Protein AF-A0A8W8M9C5-F1 (afdb_monomer_lite)

InterPro domains:
  IPR007188 Actin-related protein 2/3 complex subunit 2 [PF04045] (1-86)
  IPR007188 Actin-related protein 2/3 complex subunit 2 [PTHR12058] (1-102)
  IPR034666 Arp2/3 complex subunit 2/4 [G3DSA:3.30.1460.20] (1-103)
  IPR034666 Arp2/3 complex subunit 2/4 [SSF69645] (1-86)

Secondary structure (DSSP, 8-state):
-EEEESSPPGGGTTTT----TT-EEEE----HHHHSTTTHHHHHHHHHHHHHHHHHHHHHHHHHHHHHHHHHHHHHHHHHHHTSPP------B-TTSPBP---

pLDDT: mean 90.78, std 13.0, range [47.25, 98.75]

Sequence (103 aa):
VLFSHRDPPQELANTGARVGDNIGYITFVLFPRHTSKAARENTINLIHTLRDYLHYHIKCSKAYIHSRMRAKTSDFLKVLNRARPEVKDKEKKTISGKTFRQQ

Radius of gyration: 31.98 Å; chains: 1; bounding box: 60×45×84 Å

Organism: Magallana gigas (NCBI:txid29159)

Foldseek 3Di:
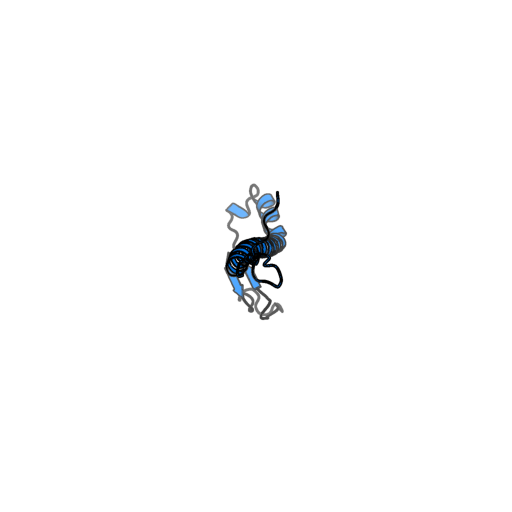DDKDAQDDDPVCPPVPDGGDRPDMDDDDDDDCVCCPPVNNVVSCVCVVCVVVVVVVVVVVVVVVVVVVVVVVVVVVVVVVVVPDDPPPPPQPADPVRDGDDDD

Structure (mmCIF, N/CA/C/O backbone):
data_AF-A0A8W8M9C5-F1
#
_entry.id   AF-A0A8W8M9C5-F1
#
loop_
_atom_site.group_PDB
_atom_site.id
_atom_site.type_symbol
_atom_site.label_atom_id
_atom_site.label_alt_id
_atom_site.label_comp_id
_atom_site.label_asym_id
_atom_site.label_entity_id
_atom_site.label_seq_id
_atom_site.pdbx_PDB_ins_code
_atom_site.Cartn_x
_atom_site.Cartn_y
_atom_site.Cartn_z
_atom_site.occupancy
_atom_site.B_iso_or_equiv
_atom_site.auth_seq_id
_atom_site.auth_comp_id
_atom_site.auth_asym_id
_atom_site.auth_atom_id
_atom_site.pdbx_PDB_model_num
ATOM 1 N N . VAL A 1 1 ? -0.970 1.542 -14.495 1.00 91.25 1 VAL A N 1
ATOM 2 C CA . VAL A 1 1 ? -0.561 0.563 -13.462 1.00 91.25 1 VAL A CA 1
ATOM 3 C C . VAL A 1 1 ? -1.532 -0.590 -13.546 1.00 91.25 1 VAL A C 1
ATOM 5 O O . VAL A 1 1 ? -2.720 -0.324 -13.667 1.00 91.25 1 VAL A O 1
A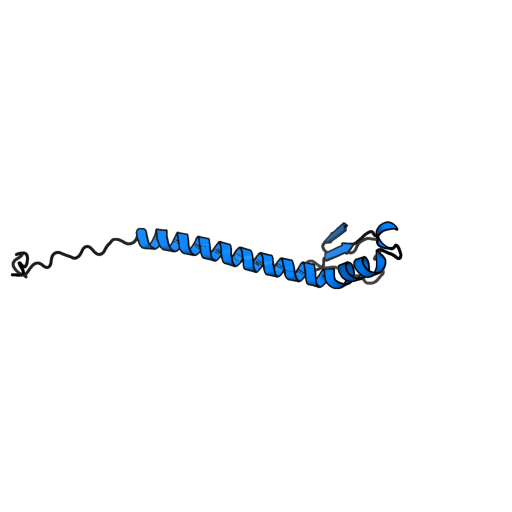TOM 8 N N . LEU A 1 2 ? -1.038 -1.822 -13.554 1.00 96.56 2 LEU A N 1
ATOM 9 C CA . LEU A 1 2 ? -1.847 -3.040 -13.586 1.00 96.56 2 LEU A CA 1
ATOM 10 C C . LEU A 1 2 ? -1.661 -3.782 -12.262 1.00 96.56 2 LEU A C 1
ATOM 12 O O . LEU A 1 2 ? -0.601 -3.676 -11.642 1.00 96.56 2 LEU A O 1
ATOM 16 N N . PHE A 1 3 ? -2.681 -4.517 -11.834 1.00 96.44 3 PHE A N 1
ATOM 17 C CA . PHE A 1 3 ? -2.637 -5.328 -10.625 1.00 96.44 3 PHE A CA 1
ATOM 18 C C . PHE A 1 3 ? -3.164 -6.727 -10.929 1.00 96.44 3 PHE A C 1
ATOM 20 O O . PHE A 1 3 ? -4.227 -6.858 -11.532 1.00 96.44 3 PHE A O 1
ATOM 27 N N . SER A 1 4 ? -2.427 -7.745 -10.493 1.00 95.00 4 SER A N 1
ATOM 28 C CA . SER A 1 4 ? -2.863 -9.138 -10.502 1.00 95.00 4 SER A CA 1
ATOM 29 C C . SER A 1 4 ? -2.822 -9.683 -9.082 1.00 95.00 4 SER A C 1
ATOM 31 O O . SER A 1 4 ? -1.840 -9.497 -8.358 1.00 95.00 4 SER A O 1
ATOM 33 N N . HIS A 1 5 ? -3.901 -10.335 -8.670 1.00 95.19 5 HIS A N 1
ATOM 34 C CA . HIS A 1 5 ? -3.997 -10.969 -7.365 1.00 95.19 5 HIS A CA 1
ATOM 35 C C . HIS A 1 5 ? -3.731 -12.463 -7.509 1.00 95.19 5 HIS A C 1
ATOM 37 O O . HIS A 1 5 ? -4.273 -13.085 -8.417 1.00 95.19 5 HIS A O 1
ATOM 43 N N . ARG A 1 6 ? -2.966 -13.033 -6.571 1.00 92.88 6 ARG A N 1
ATOM 44 C CA . ARG A 1 6 ? -2.600 -14.456 -6.471 1.00 92.88 6 ARG A CA 1
ATOM 45 C C . ARG A 1 6 ? -1.663 -14.952 -7.553 1.00 92.88 6 ARG A C 1
ATOM 47 O O . ARG A 1 6 ? -0.609 -15.484 -7.218 1.00 92.88 6 ARG A O 1
ATOM 54 N N . ASP A 1 7 ? -2.033 -14.740 -8.805 1.00 93.88 7 ASP A N 1
ATOM 55 C CA . ASP A 1 7 ? -1.322 -15.254 -9.962 1.00 93.88 7 ASP A CA 1
ATOM 56 C C . ASP A 1 7 ? -0.396 -14.184 -10.556 1.00 93.88 7 ASP A C 1
ATOM 58 O O . ASP A 1 7 ? -0.771 -13.003 -10.643 1.00 93.88 7 ASP A O 1
ATOM 62 N N . PRO A 1 8 ? 0.828 -14.556 -10.963 1.00 95.44 8 PRO A N 1
ATOM 63 C CA . PRO A 1 8 ? 1.719 -13.650 -11.661 1.00 95.44 8 PRO A CA 1
ATOM 64 C C . PRO A 1 8 ? 1.168 -13.290 -13.049 1.00 95.44 8 PRO A C 1
ATOM 66 O O . PRO A 1 8 ? 0.462 -14.087 -13.668 1.00 95.44 8 PRO A O 1
ATOM 69 N N . PRO A 1 9 ? 1.524 -12.107 -13.576 1.00 95.56 9 PRO A N 1
ATOM 70 C CA . PRO A 1 9 ? 1.254 -11.770 -14.968 1.00 95.56 9 PRO A CA 1
ATOM 71 C C . PRO A 1 9 ? 1.972 -12.752 -15.912 1.00 95.56 9 PRO A C 1
ATOM 73 O O . PRO A 1 9 ? 3.011 -13.321 -15.562 1.00 95.56 9 PRO A O 1
ATOM 76 N N . GLN A 1 10 ? 1.418 -12.956 -17.109 1.00 94.25 10 GLN A N 1
ATOM 77 C CA . GLN A 1 10 ? 1.865 -13.990 -18.052 1.00 94.25 10 GLN A CA 1
ATOM 78 C C . GLN A 1 10 ? 3.329 -13.814 -18.481 1.00 94.25 10 GLN A C 1
ATOM 80 O O . GLN A 1 10 ? 4.022 -14.792 -18.746 1.00 94.25 10 GLN A O 1
ATOM 85 N N . GLU A 1 11 ? 3.828 -12.582 -18.478 1.00 95.38 11 GLU A N 1
ATOM 86 C CA . GLU A 1 11 ? 5.221 -12.231 -18.752 1.00 95.38 11 GLU A CA 1
ATOM 87 C C . GLU A 1 11 ? 6.209 -12.855 -17.751 1.00 95.38 11 GLU A C 1
ATOM 89 O O . GLU A 1 11 ? 7.390 -12.989 -18.059 1.00 95.38 11 GLU A O 1
ATOM 94 N N . LEU A 1 12 ? 5.743 -13.253 -16.561 1.00 95.31 12 LEU A N 1
ATOM 95 C CA . LEU A 1 12 ? 6.534 -13.949 -15.542 1.00 95.31 12 LEU A CA 1
ATOM 96 C C . LEU A 1 12 ? 6.287 -15.467 -15.526 1.00 95.31 12 LEU A C 1
ATOM 98 O O . LEU A 1 12 ? 6.750 -16.155 -14.608 1.00 95.31 12 LEU A O 1
ATOM 102 N N . ALA A 1 13 ? 5.582 -16.016 -16.519 1.00 90.56 13 ALA A N 1
ATOM 103 C CA . ALA A 1 13 ? 5.376 -17.455 -16.632 1.00 90.56 13 ALA A CA 1
ATOM 104 C C . ALA A 1 13 ? 6.717 -18.203 -16.720 1.00 90.56 13 ALA A C 1
ATOM 106 O O . ALA A 1 13 ? 7.677 -17.734 -17.326 1.00 90.56 13 ALA A O 1
ATOM 107 N N . ASN A 1 14 ? 6.781 -19.387 -16.105 1.00 92.62 14 ASN A N 1
ATOM 108 C CA . ASN A 1 14 ? 7.965 -20.259 -16.088 1.00 92.62 14 ASN A CA 1
ATOM 109 C C . ASN A 1 14 ? 9.226 -19.667 -15.419 1.00 92.62 14 ASN A C 1
ATOM 111 O O . ASN A 1 14 ? 10.299 -20.252 -15.520 1.00 92.62 14 ASN A O 1
ATOM 115 N N . THR A 1 15 ? 9.115 -18.549 -14.693 1.00 95.31 15 THR A N 1
ATOM 116 C CA . THR A 1 15 ? 10.247 -17.939 -13.959 1.00 95.31 15 THR A CA 1
ATOM 117 C C . THR A 1 15 ? 10.396 -18.442 -12.517 1.00 95.31 15 THR A C 1
ATOM 119 O O . THR A 1 15 ? 11.311 -18.034 -11.806 1.00 95.31 15 THR A O 1
ATOM 122 N N . GLY A 1 16 ? 9.480 -19.301 -12.052 1.00 93.56 16 GLY A N 1
ATOM 123 C CA . GLY A 1 16 ? 9.364 -19.665 -10.634 1.00 93.56 16 GLY A CA 1
ATOM 124 C C . GLY A 1 16 ? 8.676 -18.591 -9.779 1.00 93.56 16 GLY A C 1
ATOM 125 O O . GLY A 1 16 ? 8.830 -18.576 -8.557 1.00 93.56 16 GLY A O 1
ATOM 126 N N . ALA A 1 17 ? 7.929 -17.677 -10.410 1.00 95.31 17 ALA A N 1
ATOM 127 C CA . ALA A 1 17 ? 7.121 -16.672 -9.730 1.00 95.31 17 ALA A CA 1
ATOM 128 C C . ALA A 1 17 ? 6.134 -17.319 -8.738 1.00 95.31 17 ALA A C 1
ATOM 130 O O . ALA A 1 17 ? 5.472 -18.309 -9.044 1.00 95.31 17 ALA A O 1
ATOM 131 N N . ARG A 1 18 ? 6.061 -16.761 -7.524 1.00 95.12 18 ARG A N 1
ATOM 132 C CA . ARG A 1 18 ? 5.252 -17.311 -6.431 1.00 95.12 18 ARG A CA 1
ATOM 133 C C . ARG A 1 18 ? 3.761 -17.065 -6.657 1.00 95.12 18 ARG A C 1
ATOM 135 O O . ARG A 1 18 ? 3.355 -15.954 -6.968 1.00 95.12 18 ARG A O 1
ATOM 142 N N . VAL A 1 19 ? 2.951 -18.075 -6.371 1.00 95.25 19 VAL A N 1
ATOM 143 C CA . VAL A 1 19 ? 1.485 -17.985 -6.386 1.00 95.25 19 VAL A CA 1
ATOM 144 C C . VAL A 1 19 ? 0.956 -18.101 -4.958 1.00 95.25 19 VAL A C 1
ATOM 146 O O . VAL A 1 19 ? 1.511 -18.851 -4.153 1.00 95.25 19 VAL A O 1
ATOM 149 N N . GLY A 1 20 ? -0.103 -17.361 -4.623 1.00 94.94 20 GLY A N 1
ATOM 150 C CA . GLY A 1 20 ? -0.815 -17.560 -3.357 1.00 94.94 20 GLY A CA 1
ATOM 151 C C . GLY A 1 20 ? -1.768 -16.436 -2.961 1.00 94.94 20 GLY A C 1
ATOM 152 O O . GLY A 1 20 ? -1.633 -15.300 -3.404 1.00 94.94 20 GLY A O 1
ATOM 153 N N . ASP A 1 21 ? -2.698 -16.734 -2.052 1.00 95.75 21 ASP A N 1
ATOM 154 C CA . ASP A 1 21 ? -3.783 -15.819 -1.653 1.00 95.75 21 ASP A CA 1
ATOM 155 C C . ASP A 1 21 ? -3.312 -14.500 -1.025 1.00 95.75 21 ASP A C 1
ATOM 157 O O . ASP A 1 21 ? -4.025 -13.505 -1.061 1.00 95.75 21 ASP A O 1
ATOM 161 N N . ASN A 1 22 ? -2.098 -14.466 -0.477 1.00 95.19 22 ASN A N 1
ATOM 162 C CA . ASN A 1 22 ? -1.512 -13.277 0.150 1.00 95.19 22 ASN A CA 1
ATOM 163 C C . ASN A 1 22 ? -0.454 -12.597 -0.731 1.00 95.19 22 ASN A C 1
ATOM 165 O O . ASN A 1 22 ? 0.336 -11.786 -0.244 1.00 95.19 22 ASN A O 1
ATOM 169 N N . ILE A 1 23 ? -0.415 -12.945 -2.019 1.00 95.62 23 ILE A N 1
ATOM 170 C CA . ILE A 1 23 ? 0.519 -12.398 -2.999 1.00 95.62 23 ILE A CA 1
ATOM 171 C C . ILE A 1 23 ? -0.252 -11.512 -3.983 1.00 95.62 23 ILE A C 1
ATOM 173 O O . ILE A 1 23 ? -1.362 -11.819 -4.423 1.00 95.62 23 ILE A O 1
ATOM 177 N N . GLY A 1 24 ? 0.341 -10.366 -4.306 1.00 95.81 24 GLY A N 1
ATOM 178 C CA . GLY A 1 24 ? -0.169 -9.437 -5.302 1.00 95.81 24 GLY A CA 1
ATOM 179 C C . GLY A 1 24 ? 0.974 -8.897 -6.147 1.00 95.81 24 GLY A C 1
ATOM 180 O O . GLY A 1 24 ? 2.020 -8.519 -5.618 1.00 95.81 24 GLY A O 1
ATOM 181 N N . TYR A 1 25 ? 0.759 -8.857 -7.455 1.00 97.00 25 TYR A N 1
ATOM 182 C CA . TYR A 1 25 ? 1.689 -8.336 -8.444 1.00 97.00 25 TYR A CA 1
ATOM 183 C C . TYR A 1 25 ? 1.212 -6.965 -8.911 1.00 97.00 25 TYR A C 1
ATOM 185 O O . TYR A 1 25 ? 0.065 -6.815 -9.328 1.00 97.00 25 TYR A O 1
ATOM 193 N N . ILE A 1 26 ? 2.087 -5.960 -8.847 1.00 96.88 26 ILE A N 1
ATOM 194 C CA . ILE A 1 26 ? 1.807 -4.607 -9.337 1.00 96.88 26 ILE A CA 1
ATOM 195 C C . ILE A 1 26 ? 2.778 -4.301 -10.476 1.00 96.88 26 ILE A C 1
ATOM 197 O O . ILE A 1 26 ? 3.990 -4.280 -10.268 1.00 96.88 26 ILE A O 1
ATOM 201 N N . THR A 1 27 ? 2.244 -4.016 -11.663 1.00 97.38 27 THR A N 1
ATOM 202 C CA . THR A 1 27 ? 3.034 -3.756 -12.873 1.00 97.38 27 THR A CA 1
ATOM 203 C C . THR A 1 27 ? 2.917 -2.292 -13.288 1.00 97.38 27 THR A C 1
ATOM 205 O O . THR A 1 27 ? 1.822 -1.767 -13.528 1.00 97.38 27 THR A O 1
ATOM 208 N N . PHE A 1 28 ? 4.060 -1.616 -13.409 1.00 97.19 28 PHE A N 1
ATOM 209 C CA . PHE A 1 28 ? 4.150 -0.258 -13.943 1.00 97.19 28 PHE A CA 1
ATOM 210 C C . PHE A 1 28 ? 4.613 -0.301 -15.391 1.00 97.19 28 PHE A C 1
ATOM 212 O O . PHE A 1 28 ? 5.663 -0.853 -15.698 1.00 97.19 28 PHE A O 1
ATOM 219 N N . VAL A 1 29 ? 3.845 0.338 -16.270 1.00 97.12 29 VAL A N 1
ATOM 220 C CA . VAL A 1 29 ? 4.241 0.562 -17.661 1.00 97.12 29 VAL A CA 1
ATOM 221 C C . VAL A 1 29 ? 4.822 1.968 -17.747 1.00 97.12 29 VAL A C 1
ATOM 223 O O . VAL A 1 29 ? 4.106 2.956 -17.561 1.00 97.12 29 VAL A O 1
ATOM 226 N N . LEU A 1 30 ? 6.133 2.062 -17.970 1.00 97.44 30 LEU A N 1
ATOM 227 C CA . LEU A 1 30 ? 6.830 3.335 -18.119 1.00 97.44 30 LEU A CA 1
ATOM 228 C C . LEU A 1 30 ? 6.959 3.697 -19.598 1.00 97.44 30 LEU A C 1
ATOM 230 O O . LEU A 1 30 ? 7.330 2.870 -20.422 1.00 97.44 30 LEU A O 1
ATOM 234 N N . PHE A 1 31 ? 6.681 4.956 -19.922 1.00 97.81 31 PHE A N 1
ATOM 235 C CA . PHE A 1 31 ? 6.832 5.514 -21.261 1.00 97.81 31 PHE A CA 1
ATOM 236 C C . PHE A 1 31 ? 8.114 6.355 -21.341 1.00 97.81 31 PHE A C 1
ATOM 238 O O . PHE A 1 31 ? 8.625 6.762 -20.294 1.00 97.81 31 PHE A O 1
ATOM 245 N N . PRO A 1 32 ? 8.595 6.718 -22.548 1.00 98.06 32 PRO A N 1
ATOM 246 C CA . PRO A 1 32 ? 9.802 7.536 -22.718 1.00 98.06 32 PRO A CA 1
ATOM 247 C C . PRO A 1 32 ? 9.810 8.838 -21.903 1.00 98.06 32 PRO A C 1
ATOM 249 O O . PRO A 1 32 ? 10.854 9.274 -21.426 1.00 98.06 32 PRO A O 1
ATOM 252 N N . ARG A 1 33 ? 8.635 9.434 -21.660 1.00 97.44 33 ARG A N 1
ATOM 253 C CA . ARG A 1 33 ? 8.497 10.621 -20.800 1.00 97.44 33 ARG A CA 1
ATOM 254 C C . ARG A 1 33 ? 8.944 10.373 -19.346 1.00 97.44 33 ARG A C 1
ATOM 256 O O . ARG A 1 33 ? 9.459 11.288 -18.716 1.00 97.44 33 ARG A O 1
ATOM 263 N N . HIS A 1 34 ? 8.799 9.147 -18.837 1.00 97.69 34 HIS A N 1
ATOM 264 C CA . HIS A 1 34 ? 9.204 8.742 -17.483 1.00 97.69 34 HIS A CA 1
ATOM 265 C C . HIS A 1 34 ? 10.681 8.318 -17.418 1.00 97.69 34 HIS A C 1
ATOM 267 O O . HIS A 1 34 ? 11.329 8.483 -16.391 1.00 97.69 34 HIS A O 1
ATOM 273 N N . THR A 1 35 ? 11.233 7.784 -18.511 1.00 97.31 35 THR A N 1
ATOM 274 C CA . THR A 1 35 ? 12.616 7.270 -18.561 1.00 97.31 35 THR A CA 1
ATOM 275 C C . THR A 1 35 ? 13.620 8.251 -19.173 1.00 97.31 35 THR A C 1
ATOM 277 O O . THR A 1 35 ? 14.817 7.962 -19.218 1.00 97.31 35 THR A O 1
ATOM 280 N N . SER A 1 36 ? 13.157 9.423 -19.624 1.00 97.75 36 SER A N 1
ATOM 281 C CA . SER A 1 36 ? 14.011 10.507 -20.122 1.00 97.75 36 SER A CA 1
ATOM 282 C C . SER A 1 36 ? 15.071 10.913 -19.092 1.00 97.75 36 SER A C 1
ATOM 284 O O . SER A 1 36 ? 14.825 10.866 -17.887 1.00 97.75 36 SER A O 1
ATOM 286 N N . LYS A 1 37 ? 16.246 11.374 -19.547 1.00 97.19 37 LYS A N 1
ATOM 287 C CA . LYS A 1 37 ? 17.346 11.787 -18.650 1.00 97.19 37 LYS A CA 1
ATOM 288 C C . LYS A 1 37 ? 16.906 12.815 -17.598 1.00 97.19 37 LYS A C 1
ATOM 290 O O . LYS A 1 37 ? 17.392 12.759 -16.477 1.00 97.19 37 LYS A O 1
ATOM 295 N N . ALA A 1 38 ? 15.971 13.700 -17.949 1.00 97.50 38 ALA A N 1
ATOM 296 C CA . ALA A 1 38 ? 15.435 14.712 -17.042 1.00 97.50 38 ALA A CA 1
ATOM 297 C C . ALA A 1 38 ? 14.524 14.127 -15.943 1.00 97.50 38 ALA A C 1
ATOM 299 O O . ALA A 1 38 ? 14.541 14.613 -14.818 1.00 97.50 38 ALA A O 1
ATOM 300 N N . ALA A 1 39 ? 13.739 13.087 -16.247 1.00 96.94 39 ALA A N 1
ATOM 301 C CA . ALA A 1 39 ? 12.761 12.506 -15.320 1.00 96.94 39 ALA A CA 1
ATOM 302 C C . ALA A 1 39 ? 13.250 11.230 -14.610 1.00 96.94 39 ALA A C 1
ATOM 304 O O . ALA A 1 39 ? 12.601 10.762 -13.670 1.00 96.94 39 ALA A O 1
ATOM 305 N N . ARG A 1 40 ? 14.370 10.653 -15.061 1.00 97.31 40 ARG A N 1
ATOM 306 C CA . ARG A 1 40 ? 14.851 9.332 -14.640 1.00 97.31 40 ARG A CA 1
ATOM 307 C C . ARG A 1 40 ? 15.090 9.237 -13.136 1.00 97.31 40 ARG A C 1
ATOM 309 O O . ARG A 1 40 ? 14.546 8.333 -12.514 1.00 97.31 40 ARG A O 1
ATOM 316 N N . GLU A 1 41 ? 15.843 10.172 -12.557 1.00 98.12 41 GLU A N 1
ATOM 317 C CA . GLU A 1 41 ? 16.184 10.137 -11.124 1.00 98.12 41 GLU A CA 1
ATOM 318 C C . GLU A 1 41 ? 14.928 10.217 -10.247 1.00 98.12 41 GLU A C 1
ATOM 320 O O . GLU A 1 41 ? 14.736 9.412 -9.338 1.00 98.12 41 GLU A O 1
ATOM 325 N N . ASN A 1 42 ? 14.004 11.121 -10.582 1.00 97.69 42 ASN A N 1
ATOM 326 C CA . ASN A 1 42 ? 12.729 11.233 -9.877 1.00 97.69 42 ASN A CA 1
ATOM 327 C C . ASN A 1 42 ? 11.889 9.950 -10.001 1.00 97.69 42 ASN A C 1
ATOM 329 O O . ASN A 1 42 ? 11.330 9.463 -9.022 1.00 97.69 42 ASN A O 1
ATOM 333 N N . THR A 1 43 ? 11.827 9.371 -11.199 1.00 98.19 43 THR A N 1
ATOM 334 C CA . THR A 1 43 ? 11.063 8.142 -11.444 1.00 98.19 43 THR A CA 1
ATOM 335 C C . THR A 1 43 ? 11.631 6.962 -10.656 1.00 98.19 43 THR A C 1
ATOM 337 O O . THR A 1 43 ? 10.866 6.218 -10.044 1.00 98.19 43 THR A O 1
ATOM 340 N N . ILE A 1 44 ? 12.959 6.816 -10.600 1.00 97.94 44 ILE A N 1
ATOM 341 C CA . ILE A 1 44 ? 13.627 5.801 -9.773 1.00 97.94 44 ILE A CA 1
ATOM 342 C C . ILE A 1 44 ? 13.297 6.022 -8.294 1.00 97.94 44 ILE A C 1
ATOM 344 O O . ILE A 1 44 ? 12.934 5.070 -7.599 1.00 97.94 44 ILE A O 1
ATOM 348 N N . ASN A 1 45 ? 13.352 7.271 -7.819 1.00 97.44 45 ASN A N 1
ATOM 349 C CA . ASN A 1 45 ? 13.047 7.612 -6.429 1.00 97.44 45 ASN A CA 1
ATOM 350 C C . ASN A 1 45 ? 11.625 7.205 -6.010 1.00 97.44 45 ASN A C 1
ATOM 352 O O . ASN A 1 45 ? 11.416 6.642 -4.935 1.00 97.44 45 ASN A O 1
ATOM 356 N N . LEU A 1 46 ? 10.649 7.422 -6.887 1.00 97.50 46 LEU A N 1
ATOM 357 C CA . LEU A 1 46 ? 9.259 7.055 -6.624 1.00 97.50 46 LEU A CA 1
ATOM 358 C C . LEU A 1 46 ? 9.017 5.541 -6.724 1.00 97.50 46 LEU A C 1
ATOM 360 O O . LEU A 1 46 ? 8.284 4.979 -5.914 1.00 97.50 46 LEU A O 1
ATOM 364 N N . ILE A 1 47 ? 9.629 4.860 -7.696 1.00 97.44 47 ILE A N 1
ATOM 365 C CA . ILE A 1 47 ? 9.388 3.426 -7.916 1.00 97.44 47 ILE A CA 1
ATOM 366 C C . ILE A 1 47 ? 10.032 2.569 -6.825 1.00 97.44 47 ILE A C 1
ATOM 368 O O . ILE A 1 47 ? 9.390 1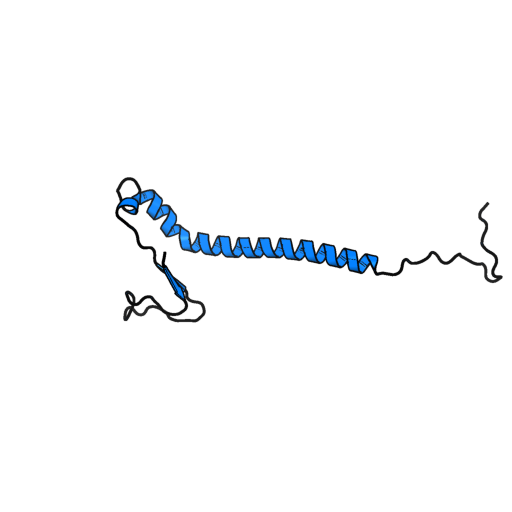.632 -6.348 1.00 97.44 47 ILE A O 1
ATOM 372 N N . HIS A 1 48 ? 11.261 2.873 -6.394 1.00 96.44 48 HIS A N 1
ATOM 373 C CA . HIS A 1 48 ? 11.941 2.026 -5.405 1.00 96.44 48 HIS A CA 1
ATOM 374 C C . HIS A 1 48 ? 11.291 2.097 -4.013 1.00 96.44 48 HIS A C 1
ATOM 376 O O . HIS A 1 48 ? 11.332 1.121 -3.269 1.00 96.44 48 HIS A O 1
ATOM 382 N N . THR A 1 49 ? 10.644 3.218 -3.675 1.00 97.50 49 THR A N 1
ATOM 383 C CA . THR A 1 49 ? 9.944 3.408 -2.391 1.00 97.50 49 THR A CA 1
ATOM 384 C C . THR A 1 49 ? 8.504 2.900 -2.396 1.00 97.50 49 THR A C 1
ATOM 386 O O . THR A 1 49 ? 7.879 2.806 -1.339 1.00 97.50 49 THR A O 1
ATOM 389 N N . LEU A 1 50 ? 7.958 2.536 -3.560 1.00 97.62 50 LEU A N 1
ATOM 390 C CA . LEU A 1 50 ? 6.533 2.258 -3.728 1.00 97.62 50 LEU A CA 1
ATOM 391 C C . LEU A 1 50 ? 5.999 1.185 -2.772 1.00 97.62 50 LEU A C 1
ATOM 393 O O . LEU A 1 50 ? 4.905 1.334 -2.228 1.00 97.62 50 LEU A O 1
ATOM 397 N N . ARG A 1 51 ? 6.738 0.086 -2.586 1.00 97.25 51 ARG A N 1
ATOM 398 C CA . ARG A 1 51 ? 6.297 -1.022 -1.725 1.00 97.25 51 ARG A CA 1
ATOM 399 C C . ARG A 1 51 ? 6.057 -0.535 -0.300 1.00 97.25 51 ARG A C 1
ATOM 401 O O . ARG A 1 51 ? 5.019 -0.827 0.297 1.00 97.25 51 ARG A O 1
ATOM 408 N N . ASP A 1 52 ? 7.014 0.212 0.229 1.00 98.06 52 ASP A N 1
ATOM 409 C CA . ASP A 1 52 ? 6.948 0.712 1.593 1.00 98.06 52 ASP A CA 1
ATOM 410 C C . ASP A 1 52 ? 5.933 1.848 1.700 1.00 98.06 52 ASP A C 1
ATOM 412 O O . ASP A 1 52 ? 5.178 1.881 2.668 1.00 98.06 52 ASP A O 1
ATOM 416 N N . TYR A 1 53 ? 5.807 2.684 0.666 1.00 98.31 53 TYR A N 1
ATOM 417 C CA . TYR A 1 53 ? 4.761 3.699 0.549 1.00 98.31 53 TYR A CA 1
ATOM 418 C C . TYR A 1 53 ? 3.350 3.092 0.618 1.00 98.31 53 TYR A C 1
ATOM 420 O O . TYR A 1 53 ? 2.529 3.506 1.441 1.00 98.31 53 TYR A O 1
ATOM 428 N N . LEU A 1 54 ? 3.067 2.056 -0.179 1.00 98.12 54 LEU A N 1
ATOM 429 C CA . LEU A 1 54 ? 1.773 1.368 -0.178 1.00 98.12 54 LEU A CA 1
ATOM 430 C C . LEU A 1 54 ? 1.481 0.747 1.194 1.00 98.12 54 LEU A C 1
ATOM 432 O O . LEU A 1 54 ? 0.413 0.946 1.776 1.00 98.12 54 LEU A O 1
ATOM 436 N N . HIS A 1 55 ? 2.449 0.018 1.746 1.00 98.06 55 HIS A N 1
ATOM 437 C CA . HIS A 1 55 ? 2.307 -0.614 3.052 1.00 98.06 55 HIS A CA 1
ATOM 438 C C . HIS A 1 55 ? 2.207 0.385 4.207 1.00 98.06 55 HIS A C 1
ATOM 440 O O . HIS A 1 55 ? 1.589 0.060 5.226 1.00 98.06 55 HIS A O 1
ATOM 446 N N . TYR A 1 56 ? 2.831 1.553 4.091 1.00 98.69 56 TYR A N 1
ATOM 447 C CA . TYR A 1 56 ? 2.694 2.657 5.031 1.00 98.69 56 TYR A CA 1
ATOM 448 C C . TYR A 1 56 ? 1.266 3.199 4.988 1.00 98.69 56 TYR A C 1
ATOM 450 O O . TYR A 1 56 ? 0.585 3.200 6.014 1.00 98.69 56 TYR A O 1
ATOM 458 N N . HIS A 1 57 ? 0.757 3.528 3.799 1.00 98.62 57 HIS A N 1
ATOM 459 C CA . HIS A 1 57 ? -0.588 4.076 3.654 1.00 98.62 57 HIS A CA 1
ATOM 460 C C . HIS A 1 57 ? -1.688 3.102 4.092 1.00 98.62 57 HIS A C 1
ATOM 462 O O . HIS A 1 57 ? -2.616 3.528 4.774 1.00 98.62 57 HIS A O 1
ATOM 468 N N . ILE A 1 58 ? -1.550 1.793 3.846 1.00 98.38 58 ILE A N 1
ATOM 469 C CA . ILE A 1 58 ? -2.479 0.785 4.393 1.00 98.38 58 ILE A CA 1
ATOM 470 C C . ILE A 1 58 ? -2.510 0.841 5.930 1.00 98.38 58 ILE A C 1
ATOM 472 O O . ILE A 1 58 ? -3.579 0.780 6.543 1.00 98.38 58 ILE A O 1
ATOM 476 N N . LYS A 1 59 ? -1.349 0.973 6.586 1.00 98.62 59 LYS A N 1
ATOM 477 C CA . LYS A 1 59 ? -1.281 1.088 8.053 1.00 98.62 59 LYS A CA 1
ATOM 478 C C . LYS A 1 59 ? -1.891 2.402 8.543 1.00 98.62 59 LYS A C 1
ATOM 480 O O . LYS A 1 59 ? -2.650 2.374 9.511 1.00 98.62 59 LYS A O 1
ATOM 485 N N . CYS A 1 60 ? -1.630 3.517 7.865 1.00 98.62 60 CYS A N 1
ATOM 486 C CA . CYS A 1 60 ? -2.237 4.810 8.180 1.00 98.62 60 CYS A CA 1
ATOM 487 C C . CYS A 1 60 ? -3.763 4.775 8.043 1.00 98.62 60 CYS A C 1
ATOM 489 O O . CYS A 1 60 ? -4.459 5.242 8.943 1.00 98.62 60 CYS A O 1
ATOM 491 N N . SER A 1 61 ? -4.299 4.153 6.989 1.00 98.62 61 SER A N 1
ATOM 492 C CA . SER A 1 61 ? -5.744 3.961 6.825 1.00 98.62 61 SER A CA 1
ATOM 493 C C . SER A 1 61 ? -6.336 3.150 7.977 1.00 98.62 61 SER A C 1
ATOM 495 O O . SER A 1 61 ? -7.356 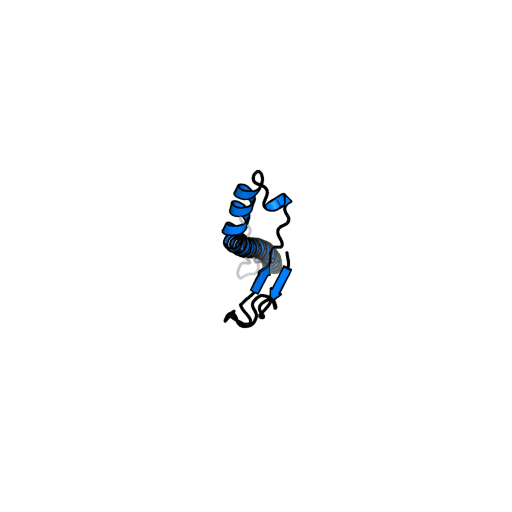3.551 8.530 1.00 98.62 61 SER A O 1
ATOM 497 N N . LYS A 1 62 ? -5.677 2.071 8.425 1.00 98.56 62 LYS A N 1
ATOM 498 C CA . LYS A 1 62 ? -6.120 1.327 9.621 1.00 98.56 62 LYS A CA 1
ATOM 499 C C . LYS A 1 62 ? -6.146 2.209 10.871 1.00 98.56 62 LYS A C 1
ATOM 501 O O . LYS A 1 62 ? -7.136 2.199 11.599 1.00 98.56 62 LYS A O 1
ATOM 506 N N . ALA A 1 63 ? -5.100 3.002 11.105 1.00 98.69 63 ALA A N 1
ATOM 507 C CA . ALA A 1 63 ? -5.051 3.928 12.237 1.00 98.69 63 ALA A CA 1
ATOM 508 C C . ALA A 1 63 ? -6.172 4.981 12.169 1.00 98.69 63 ALA A C 1
ATOM 510 O O . ALA A 1 63 ? -6.825 5.256 13.177 1.00 98.69 63 ALA A O 1
ATOM 511 N N . TYR A 1 64 ? -6.454 5.512 10.978 1.00 98.56 64 TYR A N 1
ATOM 512 C CA . TYR A 1 64 ? -7.559 6.439 10.756 1.00 98.56 64 TYR A CA 1
ATOM 513 C C . TYR A 1 64 ? -8.919 5.796 11.061 1.00 98.56 64 TYR A C 1
ATOM 515 O O . TYR A 1 64 ? -9.724 6.366 11.802 1.00 98.56 64 TYR A O 1
ATOM 523 N N . ILE A 1 65 ? -9.157 4.576 10.569 1.00 98.62 65 ILE A N 1
ATOM 524 C CA . ILE A 1 65 ? -10.372 3.815 10.882 1.00 98.62 65 ILE A CA 1
ATOM 525 C C . ILE A 1 65 ? -10.479 3.560 12.391 1.00 98.62 65 ILE A C 1
ATOM 527 O O . ILE A 1 65 ? -11.557 3.739 12.952 1.00 98.62 65 ILE A O 1
ATOM 531 N N . HIS A 1 66 ? -9.378 3.260 13.090 1.00 98.62 66 HIS A N 1
ATOM 532 C C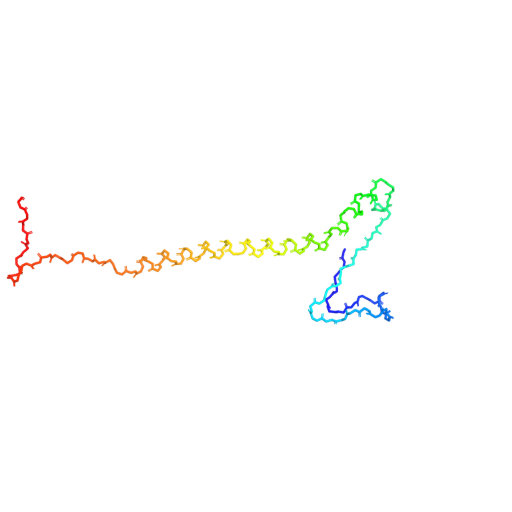A . HIS A 1 66 ? -9.385 3.145 14.553 1.00 98.62 66 HIS A CA 1
ATOM 533 C C . HIS A 1 66 ? -9.839 4.439 15.238 1.00 98.62 66 HIS A C 1
ATOM 535 O O . HIS A 1 66 ? -10.632 4.388 16.176 1.00 98.62 66 HIS A O 1
ATOM 541 N N . SER A 1 67 ? -9.385 5.606 14.781 1.00 98.44 67 SER A N 1
ATOM 542 C CA . SER A 1 67 ? -9.842 6.893 15.323 1.00 98.44 67 SER A CA 1
ATOM 543 C C . SER A 1 67 ? -11.343 7.111 15.106 1.00 98.44 67 SER A C 1
ATOM 545 O O . SER A 1 67 ? -12.041 7.530 16.029 1.00 98.44 67 SER A O 1
ATOM 547 N N . ARG A 1 68 ? -11.871 6.748 13.929 1.00 98.56 68 ARG A N 1
ATOM 548 C CA . ARG A 1 68 ? -13.314 6.811 13.632 1.00 98.56 68 ARG A CA 1
ATOM 549 C C . ARG A 1 68 ? -14.126 5.856 14.505 1.00 98.56 68 ARG A C 1
ATOM 551 O O . ARG A 1 68 ? -15.161 6.257 15.033 1.00 98.56 68 ARG A O 1
ATOM 558 N N . MET A 1 69 ? -13.641 4.629 14.699 1.00 98.75 69 MET A N 1
ATOM 559 C CA . MET A 1 69 ? -14.268 3.662 15.601 1.00 98.75 69 MET A CA 1
ATOM 560 C C . MET A 1 69 ? -14.319 4.202 17.032 1.00 98.75 69 MET A C 1
ATOM 562 O O . MET A 1 69 ? -15.383 4.187 17.637 1.00 98.75 69 MET A O 1
ATOM 566 N N . ARG A 1 70 ? -13.221 4.772 17.551 1.00 98.62 70 ARG A N 1
ATOM 567 C CA . ARG A 1 70 ? -13.198 5.372 18.899 1.00 98.62 70 ARG A CA 1
ATOM 568 C C . ARG A 1 70 ? -14.197 6.514 19.053 1.00 98.62 70 ARG A C 1
ATOM 570 O O . ARG A 1 70 ? -14.908 6.550 20.054 1.00 98.62 70 ARG A O 1
ATOM 577 N N . ALA A 1 71 ? -14.278 7.412 18.070 1.00 98.50 71 ALA A N 1
ATOM 578 C CA . 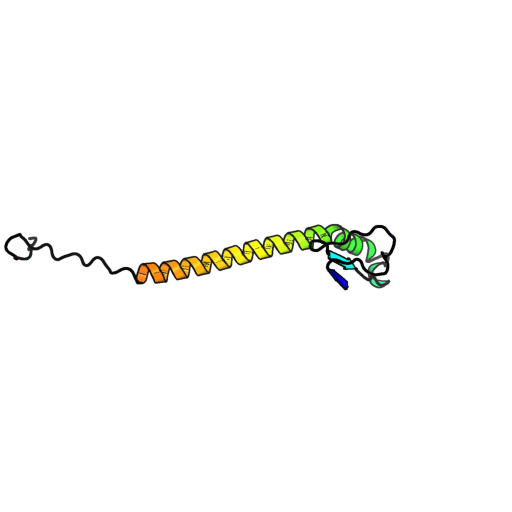ALA A 1 71 ? -15.254 8.500 18.085 1.00 98.50 71 ALA A CA 1
ATOM 579 C C . ALA A 1 71 ? -16.686 7.950 18.164 1.00 98.50 71 ALA A C 1
ATOM 581 O O . ALA A 1 71 ? -17.458 8.348 19.034 1.00 98.50 71 ALA A O 1
ATOM 582 N N . LYS A 1 72 ? -17.012 6.954 17.330 1.00 98.44 72 LYS A N 1
ATOM 583 C CA . LYS A 1 72 ? -18.351 6.360 17.326 1.00 98.44 72 LYS A CA 1
ATOM 584 C C . LYS A 1 72 ? -18.664 5.591 18.612 1.00 98.44 72 LYS A C 1
ATOM 586 O O . LYS A 1 72 ? -19.771 5.705 19.130 1.00 98.44 72 LYS A O 1
ATOM 591 N N . THR A 1 73 ? -17.693 4.864 19.162 1.00 98.62 73 THR A N 1
ATOM 592 C CA . THR A 1 73 ? -17.826 4.196 20.464 1.00 98.62 73 THR A CA 1
ATOM 593 C C . THR A 1 73 ? -18.065 5.205 21.583 1.00 98.62 73 THR A C 1
ATOM 595 O O . THR A 1 73 ? -18.916 4.967 22.434 1.00 98.62 73 THR A O 1
ATOM 598 N N . SER A 1 74 ? -17.380 6.355 21.573 1.00 98.44 74 SER A N 1
ATOM 599 C CA . SER A 1 74 ? -17.634 7.434 22.536 1.00 98.44 74 SER A CA 1
ATOM 600 C C . SER A 1 74 ? -19.083 7.922 22.465 1.00 98.44 74 SER A C 1
ATOM 602 O O . SER A 1 74 ? -19.727 8.081 23.500 1.00 98.44 74 SER A O 1
ATOM 604 N N . ASP A 1 75 ? -19.632 8.088 21.260 1.00 98.19 75 ASP A N 1
ATOM 605 C CA . ASP A 1 75 ? -21.032 8.484 21.090 1.00 98.19 75 ASP A CA 1
ATOM 606 C C . ASP A 1 75 ? -22.007 7.416 21.596 1.00 98.19 75 ASP A C 1
ATOM 608 O O . ASP A 1 75 ? -22.970 7.744 22.289 1.00 98.19 75 ASP A O 1
ATOM 612 N N . PHE A 1 76 ? -21.739 6.135 21.332 1.00 98.12 76 PHE A N 1
ATOM 613 C CA . PHE A 1 76 ? -22.553 5.048 21.881 1.00 98.12 76 PHE A CA 1
ATOM 614 C C . PHE A 1 76 ? -22.505 4.992 23.409 1.00 98.12 76 PHE A C 1
ATOM 616 O O . PHE A 1 76 ? -23.542 4.795 24.042 1.00 98.12 76 PHE A O 1
ATOM 623 N N . LEU A 1 77 ? -21.343 5.238 24.020 1.00 97.81 77 LEU A N 1
ATOM 624 C CA . LEU A 1 77 ? -21.225 5.314 25.476 1.00 97.81 77 LEU A CA 1
ATOM 625 C C . LEU A 1 77 ? -22.040 6.475 26.059 1.00 97.81 77 LEU A C 1
ATOM 627 O O . LEU A 1 77 ? -22.665 6.305 27.103 1.00 97.81 77 LEU A O 1
ATOM 631 N N . LYS A 1 78 ? -22.099 7.632 25.386 1.00 96.38 78 LYS A N 1
ATOM 632 C CA . LYS A 1 78 ? -22.960 8.751 25.814 1.00 96.38 78 LYS A CA 1
ATOM 633 C C . LYS A 1 78 ? -24.436 8.359 25.801 1.00 96.38 78 LYS A C 1
ATOM 635 O O . LYS A 1 78 ? -25.143 8.644 26.764 1.00 96.38 78 LYS A O 1
ATOM 640 N N . VAL A 1 79 ? -24.893 7.688 24.741 1.00 96.88 79 VAL A N 1
ATOM 641 C CA . VAL A 1 79 ? -26.278 7.197 24.641 1.00 96.88 79 VAL A CA 1
ATOM 642 C C . VAL A 1 79 ? -26.578 6.194 25.756 1.00 96.88 79 VAL A C 1
ATOM 644 O O . VAL A 1 79 ? -27.594 6.323 26.434 1.00 96.88 79 VAL A O 1
ATOM 647 N N . LEU A 1 80 ? -25.671 5.245 26.002 1.00 96.62 80 LEU A N 1
ATOM 648 C CA . LEU A 1 80 ? -25.825 4.241 27.055 1.00 96.62 80 LEU A CA 1
ATOM 649 C C . LEU A 1 80 ? -25.874 4.875 28.450 1.00 96.62 80 LEU A C 1
ATOM 651 O O . LEU A 1 80 ? -26.730 4.524 29.257 1.00 96.62 80 LEU A O 1
ATOM 655 N N . ASN A 1 81 ? -24.995 5.839 28.726 1.00 94.00 81 ASN A N 1
ATOM 656 C CA . ASN A 1 81 ? -24.985 6.555 29.999 1.00 94.00 81 ASN A CA 1
ATOM 657 C C . ASN A 1 81 ? -26.260 7.381 30.199 1.00 94.00 81 ASN A C 1
ATOM 659 O O . ASN A 1 81 ? -26.782 7.409 31.307 1.00 94.00 81 ASN A O 1
ATOM 663 N N . ARG A 1 82 ? -26.805 7.987 29.136 1.00 92.88 82 ARG A N 1
ATOM 664 C CA . ARG A 1 82 ? -28.089 8.705 29.184 1.00 92.88 82 ARG A CA 1
ATOM 665 C C . ARG A 1 82 ? -29.282 7.782 29.443 1.00 92.88 82 ARG A C 1
ATOM 667 O O . ARG A 1 82 ? -30.283 8.227 29.988 1.00 92.88 82 ARG A O 1
ATOM 674 N N . ALA A 1 83 ? -29.190 6.516 29.043 1.00 93.38 83 ALA A N 1
ATOM 675 C CA . ALA A 1 83 ? -30.232 5.525 29.295 1.00 93.38 83 ALA A CA 1
ATOM 676 C C . ALA A 1 83 ? -30.210 4.976 30.733 1.00 93.38 83 ALA A C 1
ATOM 678 O O . ALA A 1 83 ? -31.160 4.303 31.135 1.00 93.38 83 ALA A O 1
ATOM 679 N N . ARG A 1 84 ? -29.153 5.236 31.522 1.00 88.69 84 ARG A N 1
ATOM 680 C CA . ARG A 1 84 ? -29.141 4.856 32.938 1.00 88.69 84 ARG A CA 1
ATOM 681 C C . ARG A 1 84 ? -30.176 5.697 33.692 1.00 88.69 84 ARG A C 1
ATOM 683 O O . ARG A 1 84 ? -30.139 6.919 33.568 1.00 88.69 84 ARG A O 1
ATOM 690 N N . PRO A 1 85 ? -31.071 5.077 34.484 1.00 85.44 85 PRO A N 1
ATOM 691 C CA . PRO A 1 85 ? -31.988 5.825 35.329 1.00 85.44 85 PRO A CA 1
ATOM 692 C C . PRO A 1 85 ? -31.189 6.741 36.252 1.00 85.44 85 PRO A C 1
ATOM 694 O O . PRO A 1 85 ? -30.255 6.283 36.915 1.00 85.44 85 PRO A O 1
ATOM 697 N N . GLU A 1 86 ? -31.551 8.021 36.304 1.00 78.12 86 GLU A N 1
ATOM 698 C CA . GLU A 1 86 ? -31.004 8.907 37.322 1.00 78.12 86 GLU A CA 1
ATOM 699 C C . GLU A 1 86 ? -31.341 8.321 38.692 1.00 78.12 86 GLU A C 1
ATOM 701 O O . GLU A 1 86 ? -32.487 7.934 38.960 1.00 78.12 86 GLU A O 1
ATOM 706 N N . VAL A 1 87 ? -30.334 8.228 39.564 1.00 70.06 87 VAL A N 1
ATOM 707 C CA . VAL A 1 87 ? -30.579 7.950 40.974 1.00 70.06 87 VAL A CA 1
ATOM 708 C C . VAL A 1 87 ? -31.307 9.178 41.491 1.00 70.06 87 VAL A C 1
ATOM 710 O O . VAL A 1 87 ? -30.680 10.166 41.854 1.00 70.06 87 VAL A O 1
ATOM 713 N N . LYS A 1 88 ? -32.644 9.148 41.463 1.00 63.84 88 LYS A N 1
ATOM 714 C CA . LYS A 1 88 ? -33.444 10.118 42.202 1.00 63.84 88 LYS A CA 1
ATOM 715 C C . LYS A 1 88 ? -32.920 10.055 43.625 1.00 63.84 88 LYS A C 1
ATOM 717 O O . LYS A 1 88 ? -33.013 8.986 44.238 1.00 63.84 88 LYS A O 1
ATOM 722 N N . ASP A 1 89 ? -32.357 11.153 44.120 1.00 63.84 89 ASP A N 1
ATOM 723 C CA . ASP A 1 89 ? -32.113 11.307 45.544 1.00 63.84 89 ASP A CA 1
ATOM 724 C C . ASP A 1 89 ? -33.435 10.974 46.225 1.00 63.84 89 ASP A C 1
ATOM 726 O O . ASP A 1 89 ? -34.432 11.690 46.094 1.00 63.84 89 ASP A O 1
ATOM 730 N N . LYS A 1 90 ? -33.494 9.790 46.846 1.00 62.09 90 LYS A N 1
ATOM 731 C CA . LYS A 1 90 ? -34.667 9.399 47.610 1.00 62.09 90 LYS A CA 1
ATOM 732 C C . LYS A 1 90 ? -34.782 10.458 48.685 1.00 62.09 90 LYS A C 1
ATOM 734 O O . LYS A 1 90 ? -33.855 10.623 49.478 1.00 62.09 90 LYS A O 1
ATOM 739 N N . GLU A 1 91 ? -35.903 11.170 48.682 1.00 60.84 91 GLU A N 1
ATOM 740 C CA . GLU A 1 91 ? -36.279 12.076 49.755 1.00 60.84 91 GLU A CA 1
ATOM 741 C C . GLU A 1 91 ? -36.017 11.333 51.074 1.00 60.84 91 GLU A C 1
ATOM 743 O O . GLU A 1 91 ? -36.625 10.288 51.333 1.00 60.84 91 GLU A O 1
ATOM 748 N N . LYS A 1 92 ? -35.015 11.774 51.848 1.00 64.31 92 LYS A N 1
ATOM 749 C CA . LYS A 1 92 ? -34.624 11.092 53.085 1.00 64.31 92 LYS A CA 1
ATOM 750 C C . LYS A 1 92 ? -35.759 11.289 54.087 1.00 64.31 92 LYS A C 1
ATOM 752 O O . LYS A 1 92 ? -35.829 12.309 54.770 1.00 64.31 92 LYS A O 1
ATOM 757 N N . LYS A 1 93 ? -36.686 10.334 54.133 1.00 61.03 93 LYS A N 1
ATOM 758 C CA . LYS A 1 93 ? -37.764 10.306 55.119 1.00 61.03 93 LYS A CA 1
ATOM 759 C C . LYS A 1 93 ? -37.249 9.664 56.398 1.00 61.03 93 LYS A C 1
ATOM 761 O O . LYS A 1 93 ? -36.568 8.642 56.368 1.00 61.03 93 LYS A O 1
ATOM 766 N N . THR A 1 94 ? -37.572 10.285 57.525 1.00 64.56 94 THR A N 1
ATOM 767 C CA . THR A 1 94 ? -37.387 9.671 58.845 1.00 64.56 94 THR A CA 1
ATOM 768 C C . THR A 1 94 ? -38.259 8.412 58.959 1.00 64.56 94 THR A C 1
ATOM 770 O O . THR A 1 94 ? -39.220 8.259 58.207 1.00 64.56 94 THR A O 1
ATOM 773 N N . ILE A 1 95 ? -37.955 7.508 59.899 1.00 65.25 95 ILE A N 1
ATOM 774 C CA . ILE A 1 95 ? -38.699 6.245 60.109 1.00 65.25 95 ILE A CA 1
ATOM 775 C C . ILE A 1 95 ? -40.222 6.459 60.284 1.00 65.25 95 ILE A C 1
ATOM 777 O O . ILE A 1 95 ? -41.008 5.562 60.004 1.00 65.25 95 ILE A O 1
ATOM 781 N N . SER A 1 96 ? -40.646 7.664 60.688 1.00 73.19 96 SER A N 1
ATOM 782 C CA . SER A 1 96 ? -42.048 8.079 60.847 1.00 73.19 96 SER A CA 1
ATOM 783 C C . SER A 1 96 ? -42.665 8.753 59.610 1.00 73.19 96 SER A C 1
ATOM 785 O O . SER A 1 96 ? -43.766 9.295 59.684 1.00 73.19 96 SER A O 1
ATOM 787 N N . GLY A 1 97 ? -41.972 8.757 58.467 1.00 62.22 97 GLY A N 1
ATOM 788 C CA . GLY A 1 97 ? -42.478 9.276 57.194 1.00 62.22 97 GLY A CA 1
ATOM 789 C C . GLY A 1 97 ? -42.425 10.800 57.028 1.00 62.22 97 GLY A C 1
ATOM 790 O O . GLY A 1 97 ? -42.868 11.300 55.994 1.00 62.22 97 GLY A O 1
ATOM 791 N N . LYS A 1 98 ? -41.870 11.552 57.991 1.00 65.44 98 LYS A N 1
ATOM 792 C CA . LYS A 1 98 ? -41.727 13.018 57.895 1.00 65.44 98 LYS A CA 1
ATOM 793 C C . LYS A 1 98 ? -40.440 13.406 57.153 1.00 65.44 98 LYS A C 1
ATOM 795 O O . LYS A 1 98 ? -39.371 12.852 57.438 1.00 65.44 98 LYS A O 1
ATOM 800 N N . THR A 1 99 ? -40.548 14.356 56.220 1.00 58.97 99 THR A N 1
ATOM 801 C CA . THR A 1 99 ? -39.421 14.934 55.467 1.00 58.97 99 THR A CA 1
ATOM 802 C C . THR A 1 99 ? -38.522 15.751 56.402 1.00 58.97 99 THR A C 1
ATOM 804 O O . THR A 1 99 ? -39.018 16.548 57.201 1.00 58.97 99 THR A O 1
ATOM 807 N N . PHE A 1 100 ? -37.204 15.548 56.326 1.00 63.22 100 PHE A N 1
ATOM 808 C CA . PHE A 1 100 ? -36.223 16.274 57.137 1.00 63.22 100 PHE A CA 1
ATOM 809 C C . PHE A 1 100 ? -36.159 17.749 56.698 1.00 63.22 100 PHE A C 1
ATOM 811 O O . PHE A 1 100 ? -35.814 18.033 55.553 1.00 63.22 100 PHE A O 1
ATOM 818 N N . ARG A 1 101 ? -36.506 18.689 57.588 1.00 62.66 101 ARG A N 1
ATOM 819 C CA . ARG A 1 101 ? -36.297 20.132 57.377 1.00 62.66 101 ARG A CA 1
ATOM 820 C C . ARG A 1 101 ? -34.984 20.530 58.047 1.00 62.66 101 ARG A C 1
ATOM 822 O O . ARG A 1 101 ? -34.878 20.425 59.265 1.00 62.66 101 ARG A O 1
ATOM 829 N N . GLN A 1 102 ? -34.003 20.952 57.257 1.00 56.50 102 GLN A N 1
ATOM 830 C CA . GLN A 1 102 ? -32.760 21.538 57.756 1.00 56.50 102 GLN A CA 1
ATOM 831 C C . GLN A 1 102 ? -33.025 23.029 58.040 1.00 56.50 102 GLN A C 1
ATOM 833 O O . GLN A 1 102 ? -33.538 23.714 57.155 1.00 56.50 102 GLN A O 1
ATOM 838 N N . GLN A 1 103 ? -32.790 23.479 59.279 1.00 47.25 103 GLN A N 1
ATOM 839 C CA . GLN A 1 103 ? -32.765 24.905 59.645 1.00 47.25 103 GLN A CA 1
ATOM 840 C C . GLN A 1 103 ? -31.458 25.547 59.191 1.00 47.25 103 GLN A C 1
ATOM 842 O O . GLN A 1 103 ? -30.432 24.827 59.206 1.00 47.25 103 GLN A O 1
#